Protein AF-K1U0T7-F1 (afdb_monomer)

Secondary structure (DSSP, 8-state):
------SS-S--HHHHHHHHHHHHHHTT-S-EEEES-SSS-HHHHHHHHHTTPEEESSGGGGTTSPS-EEEEPTT---HHHHHHHHHTT-EEEE---HHHHHHHHHHHHHHHTTPPP--

Radius of gyration: 16.81 Å; Cα contacts (8 Å, |Δi|>4): 147; chains: 1; bounding box: 48×27×53 Å

Organism: NCBI:txid408170

Sequence (119 aa):
MNVILAKSAGFCFGVKRAVDTVYERILEKEPLYTFGPIIHNEEVVRDLEEKGVVVVNDVDELAGKPQGTVIIRAHGVERGVCEKIQALGFSIVDATCPFVLKIHRLVERYSGEDCHIVI

Nearest PDB structures (foldseek):
  3t0f-assembly2_B  TM=9.335E-01  e=1.856E-08  Escherichia coli K-12
  4n7b-assembly1_A  TM=9.380E-01  e=1.856E-08  Plasmodium falciparum
  4eb3-assembly2_B  TM=9.174E-01  e=9.680E-08  Escherichia coli K-12
  3szu-assembly1_A  TM=9.314E-01  e=1.642E-07  Escherichia coli K-12
  3t0f-assembly1_A  TM=9.347E-01  e=1.874E-07  Escherichia coli K-12

InterPro domains:
  IPR003451 4-hydroxy-3-methylbut-2-enyl diphosphate reductase [PF02401] (3-119)
  IPR003451 4-hydroxy-3-methylbut-2-enyl diphosphate reductase [PTHR30426] (1-119)

pLDDT: mean 96.8, std 2.67, range [76.19, 98.69]

Structure (mmCIF, N/CA/C/O backbone):
data_AF-K1U0T7-F1
#
_entry.id   AF-K1U0T7-F1
#
loop_
_atom_site.group_PDB
_atom_site.id
_atom_site.type_symbol
_atom_site.label_atom_id
_atom_site.label_alt_id
_atom_site.label_comp_id
_atom_site.label_asym_id
_atom_site.label_entity_id
_atom_site.label_seq_id
_atom_site.pdbx_PDB_ins_code
_atom_site.Cartn_x
_atom_site.Cartn_y
_atom_site.Cartn_z
_atom_site.occupancy
_atom_site.B_iso_or_equiv
_atom_site.auth_seq_id
_atom_site.auth_comp_id
_atom_site.auth_asym_id
_atom_site.auth_atom_id
_atom_site.pdbx_PDB_model_num
ATOM 1 N N . MET A 1 1 ? 26.677 -17.284 26.597 1.00 76.19 1 MET A N 1
ATOM 2 C CA . MET A 1 1 ? 26.090 -17.107 25.252 1.00 76.19 1 MET A CA 1
ATOM 3 C C . MET A 1 1 ? 26.191 -15.633 24.916 1.00 76.19 1 MET A C 1
ATOM 5 O O . MET A 1 1 ? 25.714 -14.835 25.709 1.00 76.19 1 MET A O 1
ATOM 9 N N . ASN A 1 2 ? 26.869 -15.276 23.825 1.00 88.62 2 ASN A N 1
ATOM 10 C CA . ASN A 1 2 ? 27.028 -13.880 23.412 1.00 88.62 2 ASN A CA 1
ATOM 11 C C . ASN A 1 2 ? 26.059 -13.591 22.266 1.00 88.62 2 ASN A C 1
ATOM 13 O O . ASN A 1 2 ? 26.081 -14.294 21.258 1.00 88.62 2 ASN A O 1
ATOM 17 N N . VAL A 1 3 ? 25.214 -12.576 22.436 1.00 93.06 3 VAL A N 1
ATOM 18 C CA . VAL A 1 3 ? 24.303 -12.076 21.400 1.00 93.06 3 VAL A CA 1
ATOM 19 C C . VAL A 1 3 ? 24.925 -10.818 20.806 1.00 93.06 3 VAL A C 1
ATOM 21 O O . VAL A 1 3 ? 25.262 -9.893 21.542 1.00 93.06 3 VAL A O 1
ATOM 24 N N . ILE A 1 4 ? 25.096 -10.791 19.484 1.00 92.31 4 ILE A N 1
ATOM 25 C CA . ILE A 1 4 ? 25.661 -9.650 18.756 1.00 92.31 4 ILE A CA 1
ATOM 26 C C . ILE A 1 4 ? 24.562 -9.076 17.867 1.00 92.31 4 ILE A C 1
ATOM 28 O O . ILE A 1 4 ? 24.028 -9.773 17.007 1.00 92.31 4 ILE A O 1
ATOM 32 N N . LEU A 1 5 ? 24.223 -7.807 18.085 1.00 95.31 5 LEU A N 1
ATOM 33 C CA . LEU A 1 5 ? 23.229 -7.093 17.291 1.00 95.31 5 LEU A CA 1
ATOM 34 C C . LEU A 1 5 ? 23.892 -6.439 16.071 1.00 95.31 5 LEU A C 1
ATOM 36 O O . LEU A 1 5 ? 24.965 -5.843 16.178 1.00 95.31 5 LEU A O 1
ATOM 40 N N . ALA A 1 6 ? 23.237 -6.526 14.914 1.00 95.94 6 ALA A N 1
ATOM 41 C CA . ALA A 1 6 ? 23.673 -5.831 13.709 1.00 95.94 6 ALA A CA 1
ATOM 42 C C . ALA A 1 6 ? 23.592 -4.302 13.878 1.00 95.94 6 ALA A C 1
ATOM 44 O O . ALA A 1 6 ? 22.743 -3.786 14.600 1.00 95.94 6 ALA A O 1
ATOM 45 N N . LYS A 1 7 ? 24.431 -3.560 13.142 1.00 95.69 7 LYS A N 1
ATOM 46 C CA . LYS A 1 7 ? 24.419 -2.083 13.138 1.00 95.69 7 LYS A CA 1
ATOM 47 C C . LYS A 1 7 ? 23.066 -1.497 12.706 1.00 95.69 7 LYS A C 1
ATOM 49 O O . LYS A 1 7 ? 22.705 -0.405 13.132 1.00 95.69 7 LYS A O 1
ATOM 54 N N . SER A 1 8 ? 22.346 -2.204 11.840 1.00 94.38 8 SER A N 1
ATOM 55 C CA . SER A 1 8 ? 21.024 -1.822 11.347 1.00 94.38 8 SER A CA 1
ATOM 56 C C . SER A 1 8 ? 20.127 -3.050 11.269 1.00 94.38 8 SER A C 1
ATOM 58 O O . SER A 1 8 ? 20.523 -4.062 10.691 1.00 94.38 8 SER A O 1
ATOM 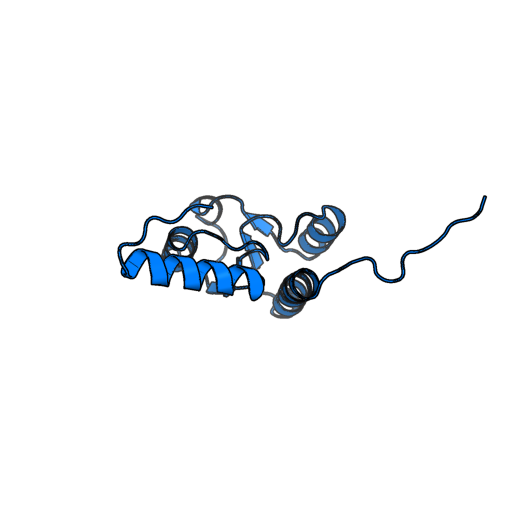60 N N . ALA A 1 9 ? 18.922 -2.942 11.819 1.00 93.69 9 ALA A N 1
ATOM 61 C CA . ALA A 1 9 ? 17.878 -3.958 11.763 1.00 93.69 9 ALA A CA 1
ATOM 62 C C . ALA A 1 9 ? 16.499 -3.283 11.855 1.00 93.69 9 ALA A C 1
ATOM 64 O O . ALA A 1 9 ? 16.390 -2.162 12.353 1.00 93.69 9 ALA A O 1
ATOM 65 N N . 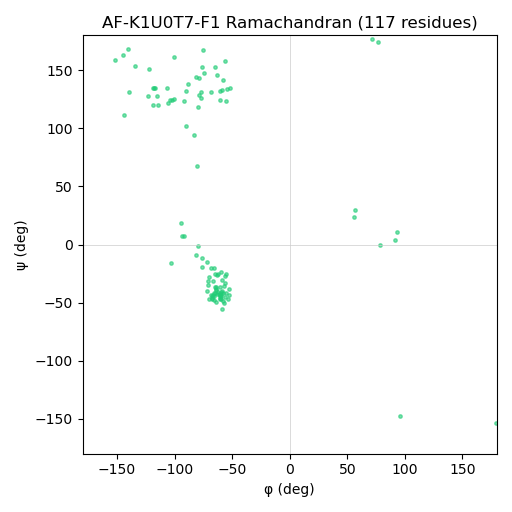GLY A 1 10 ? 15.455 -3.972 11.395 1.00 93.44 10 GLY A N 1
ATOM 66 C CA . GLY A 1 10 ? 14.072 -3.497 11.467 1.00 93.44 10 GLY A CA 1
ATOM 67 C C . GLY A 1 10 ? 13.589 -2.809 10.190 1.00 93.44 10 GLY A C 1
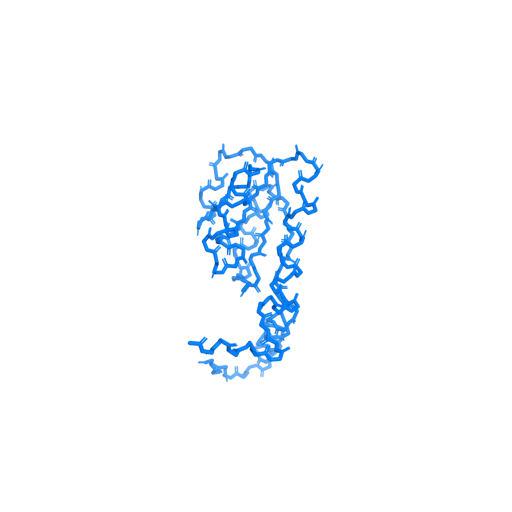ATOM 68 O O . GLY A 1 10 ? 13.961 -3.194 9.081 1.00 93.44 10 GLY A O 1
ATOM 69 N N . PHE A 1 11 ? 12.702 -1.826 10.345 1.00 96.88 11 PHE A N 1
ATOM 70 C CA . PHE A 1 11 ? 11.991 -1.209 9.226 1.00 96.88 11 PHE A CA 1
ATOM 71 C C . PHE A 1 11 ? 12.914 -0.390 8.326 1.00 96.88 11 PHE A C 1
ATOM 73 O O . PHE A 1 11 ? 13.640 0.496 8.778 1.00 96.88 11 PHE A O 1
ATOM 80 N N . CYS A 1 12 ? 12.815 -0.629 7.019 1.00 97.06 12 CYS A N 1
ATOM 81 C CA . CYS A 1 12 ? 13.317 0.318 6.037 1.00 97.06 12 CYS A CA 1
ATOM 82 C C . CYS A 1 12 ? 12.362 1.520 5.924 1.00 97.06 12 CYS A C 1
ATOM 84 O O . CYS A 1 12 ? 11.214 1.472 6.371 1.00 97.06 12 CYS A O 1
ATOM 86 N N . PHE A 1 13 ? 12.816 2.588 5.267 1.00 96.75 13 PHE A N 1
ATOM 87 C CA . PHE A 1 13 ? 12.008 3.788 5.036 1.00 96.75 13 PHE A CA 1
ATOM 88 C C . PHE A 1 13 ? 10.642 3.488 4.389 1.00 96.75 13 PHE A C 1
ATOM 90 O O . PHE A 1 13 ? 9.631 4.027 4.828 1.00 96.75 13 PHE A O 1
ATOM 97 N N . GLY A 1 14 ? 10.600 2.613 3.376 1.00 97.50 14 GLY A N 1
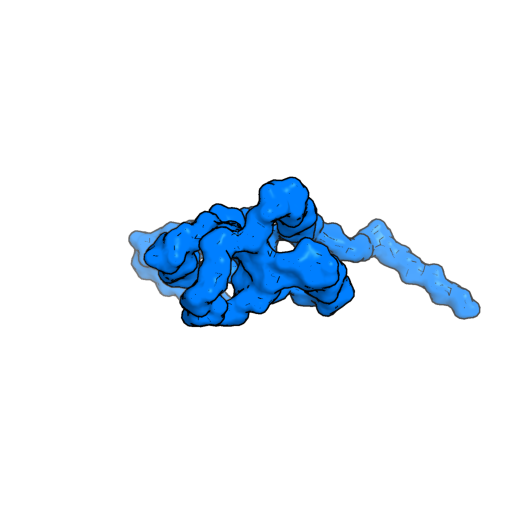ATOM 98 C CA . GLY A 1 14 ? 9.358 2.276 2.670 1.00 97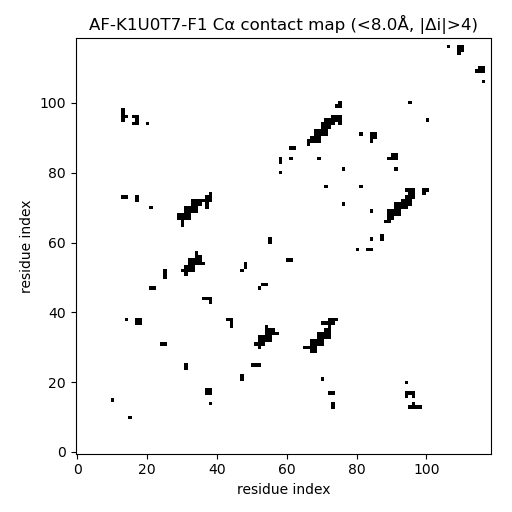.50 14 GLY A CA 1
ATOM 99 C C . GLY A 1 14 ? 8.345 1.553 3.558 1.00 97.50 14 GLY A C 1
ATOM 100 O O . GLY A 1 14 ? 7.167 1.891 3.538 1.00 97.50 14 GLY A O 1
ATOM 101 N N . VAL A 1 15 ? 8.823 0.612 4.378 1.00 98.25 15 VAL A N 1
ATOM 102 C CA . VAL A 1 15 ? 7.998 -0.102 5.363 1.00 98.25 15 VAL A CA 1
ATOM 103 C C . VAL A 1 15 ? 7.463 0.868 6.408 1.00 98.25 15 VAL A C 1
ATOM 105 O O . VAL A 1 15 ? 6.258 0.901 6.633 1.00 98.25 15 VAL A O 1
ATOM 108 N N . LYS A 1 16 ? 8.338 1.698 6.992 1.00 98.00 16 LYS A N 1
ATOM 109 C CA . LYS A 1 16 ? 7.936 2.692 7.990 1.00 98.00 16 LYS A CA 1
ATOM 110 C C . LYS A 1 16 ? 6.862 3.630 7.437 1.00 98.00 16 LYS A C 1
ATOM 112 O O . LYS A 1 16 ? 5.808 3.750 8.039 1.00 98.00 16 LYS A O 1
ATOM 117 N N . ARG A 1 17 ? 7.086 4.212 6.252 1.00 98.12 17 ARG A N 1
ATOM 118 C CA . ARG A 1 17 ? 6.101 5.077 5.585 1.00 98.12 17 ARG A CA 1
ATOM 119 C C . ARG A 1 17 ? 4.749 4.381 5.428 1.00 98.12 17 ARG A C 1
ATOM 121 O O . ARG A 1 17 ? 3.726 5.001 5.695 1.00 98.12 17 ARG A O 1
ATOM 128 N N . ALA A 1 18 ? 4.738 3.134 4.959 1.00 98.50 18 ALA A N 1
ATOM 129 C CA . ALA A 1 18 ? 3.491 2.430 4.693 1.00 98.50 18 ALA A CA 1
ATOM 130 C C . ALA A 1 18 ? 2.707 2.135 5.974 1.00 98.50 18 ALA A C 1
ATOM 132 O O . ALA A 1 18 ? 1.506 2.372 6.017 1.00 98.50 18 ALA A O 1
ATOM 133 N N . VAL A 1 19 ? 3.397 1.685 7.022 1.00 98.44 19 VAL A N 1
ATOM 134 C CA . VAL A 1 19 ? 2.794 1.420 8.333 1.00 98.44 19 VAL A CA 1
ATOM 135 C C . VAL A 1 19 ? 2.291 2.713 8.985 1.00 98.44 19 VAL A C 1
ATOM 137 O O . VAL A 1 19 ? 1.134 2.769 9.394 1.00 98.44 19 VAL A O 1
ATOM 140 N N . ASP A 1 20 ? 3.111 3.769 9.003 1.00 98.25 20 ASP A N 1
ATOM 141 C CA . ASP A 1 20 ? 2.739 5.079 9.554 1.00 98.25 20 ASP A CA 1
ATOM 142 C C . ASP A 1 20 ? 1.500 5.649 8.834 1.00 98.25 20 ASP A C 1
ATOM 144 O O . ASP A 1 20 ? 0.580 6.133 9.487 1.00 98.25 20 ASP A O 1
ATOM 148 N N . THR A 1 21 ? 1.410 5.489 7.505 1.00 98.31 21 THR A N 1
ATOM 149 C CA . THR A 1 21 ? 0.238 5.912 6.711 1.00 98.31 21 THR A CA 1
ATOM 150 C C . THR A 1 21 ? -1.051 5.240 7.189 1.00 98.31 21 THR A C 1
ATOM 152 O O . THR A 1 21 ? -2.087 5.896 7.273 1.00 98.31 21 THR A O 1
ATOM 155 N N . VAL A 1 22 ? -1.018 3.940 7.507 1.00 98.31 22 VAL A N 1
ATOM 156 C CA . VAL A 1 22 ? -2.210 3.244 8.019 1.00 98.31 22 VAL A CA 1
ATOM 157 C C . VAL A 1 22 ? -2.578 3.776 9.403 1.00 98.31 22 VAL A C 1
ATOM 159 O O . VAL A 1 22 ? -3.740 4.102 9.630 1.00 98.31 22 VAL A O 1
ATOM 162 N N . TYR A 1 23 ? -1.605 3.928 10.307 1.00 98.19 23 TYR A N 1
ATOM 163 C CA . TYR A 1 23 ? -1.863 4.464 11.647 1.00 98.19 23 TYR A CA 1
ATOM 164 C C . TYR A 1 23 ? -2.448 5.875 11.629 1.00 98.19 23 TYR A C 1
ATOM 166 O O . TYR A 1 23 ? -3.366 6.154 12.396 1.00 98.19 23 TYR A O 1
ATOM 174 N N . GLU A 1 24 ? -1.958 6.748 10.751 1.00 97.38 24 GLU A N 1
ATOM 175 C CA . GLU A 1 24 ? -2.503 8.095 10.575 1.00 97.38 24 GLU A CA 1
ATOM 176 C C . GLU A 1 24 ? -3.965 8.051 10.112 1.00 97.38 24 GLU A C 1
ATOM 178 O O . GLU A 1 24 ? -4.803 8.766 10.659 1.00 97.38 24 GLU A O 1
ATOM 183 N N . ARG A 1 25 ? -4.301 7.163 9.166 1.00 97.06 25 ARG A N 1
ATOM 184 C CA . ARG A 1 25 ? -5.669 7.026 8.636 1.00 97.06 25 ARG A CA 1
ATOM 185 C C . ARG A 1 25 ? -6.657 6.417 9.619 1.00 97.06 25 ARG A C 1
ATOM 187 O O . ARG A 1 25 ? -7.818 6.811 9.623 1.00 97.06 25 ARG A O 1
ATOM 194 N N . ILE A 1 26 ? -6.210 5.534 10.511 1.00 96.44 26 ILE A N 1
ATOM 195 C CA . ILE A 1 26 ? -7.057 4.999 11.593 1.00 96.44 26 ILE A CA 1
ATOM 196 C C . ILE A 1 26 ? -7.649 6.137 12.449 1.00 96.44 26 ILE A C 1
ATOM 198 O O . ILE A 1 26 ? -8.779 6.034 12.931 1.00 96.44 26 ILE A O 1
ATOM 202 N N . LEU A 1 27 ? -6.925 7.250 12.620 1.00 94.31 27 LEU A N 1
ATOM 203 C CA . LEU A 1 27 ? -7.376 8.387 13.430 1.00 94.31 27 LEU A CA 1
ATOM 204 C C . LEU A 1 27 ? -8.572 9.137 12.822 1.00 94.31 27 LEU A C 1
ATOM 206 O O . LEU A 1 27 ? -9.285 9.822 13.557 1.00 94.31 27 LEU A O 1
ATOM 210 N N . GLU A 1 28 ? -8.818 8.987 11.518 1.00 93.00 28 GLU A N 1
ATOM 211 C CA . GLU A 1 28 ? -9.927 9.634 10.803 1.00 93.00 28 GLU A CA 1
ATOM 212 C C . GLU A 1 28 ? -11.285 8.951 11.078 1.00 93.00 28 GLU A C 1
ATOM 214 O O . GLU A 1 28 ? -12.331 9.538 10.811 1.00 93.00 28 GLU A O 1
ATOM 219 N N . LYS A 1 29 ? -11.285 7.759 11.704 1.00 90.06 29 LYS A N 1
ATOM 220 C CA . LYS A 1 29 ? -12.480 6.995 12.128 1.00 90.06 29 LYS A CA 1
ATOM 221 C C . LYS A 1 29 ? -13.477 6.669 11.005 1.00 90.06 29 LYS A C 1
ATOM 223 O O . LYS A 1 29 ? -14.673 6.520 11.263 1.00 90.06 29 LYS A O 1
ATOM 228 N N . GLU A 1 30 ? -12.990 6.518 9.781 1.00 94.25 30 GLU A N 1
ATOM 229 C CA . GLU A 1 30 ? -13.750 5.975 8.652 1.00 94.25 30 GLU A CA 1
ATOM 230 C C . GLU A 1 30 ? -13.402 4.495 8.401 1.00 94.25 30 GLU A C 1
ATOM 232 O O . GLU A 1 30 ? -12.364 4.023 8.875 1.00 94.25 30 GLU A O 1
ATOM 237 N N . PRO A 1 31 ? -14.246 3.731 7.677 1.00 97.81 31 PRO A N 1
ATOM 238 C CA . PRO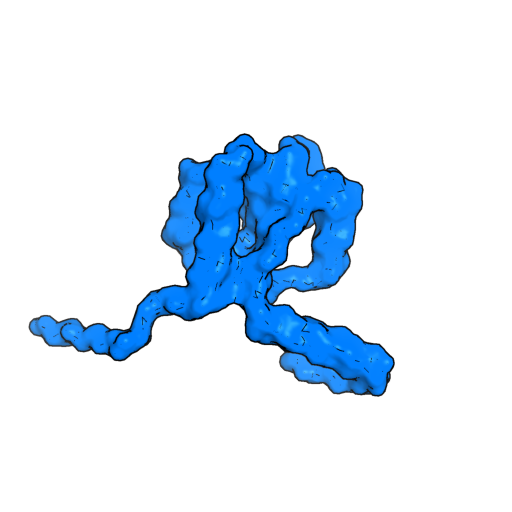 A 1 31 ? -13.903 2.373 7.265 1.00 97.81 31 PRO A CA 1
ATOM 239 C C . PRO A 1 31 ? -12.584 2.352 6.485 1.00 97.81 31 PRO A C 1
ATOM 241 O O . PRO A 1 31 ? -12.442 3.041 5.472 1.00 97.81 31 PRO A O 1
ATOM 244 N N . LEU A 1 32 ? -11.626 1.554 6.958 1.00 98.38 32 LEU A N 1
ATOM 245 C CA . LEU A 1 32 ? -10.277 1.507 6.409 1.00 98.38 32 LEU A CA 1
ATOM 246 C C . LEU A 1 32 ? -9.914 0.091 5.976 1.00 98.38 32 LEU A C 1
ATOM 248 O O . LEU A 1 32 ? -10.003 -0.864 6.752 1.00 98.38 32 LEU A O 1
ATOM 252 N N . TYR A 1 33 ? -9.456 -0.018 4.737 1.00 98.69 33 TYR A N 1
ATOM 253 C CA . TYR A 1 33 ? -9.064 -1.274 4.120 1.00 98.69 33 TYR A CA 1
ATOM 254 C C . TYR A 1 33 ? -7.612 -1.211 3.666 1.00 98.69 33 TYR A C 1
ATOM 256 O O . TYR A 1 33 ? -7.110 -0.152 3.293 1.00 98.69 33 TYR A O 1
ATOM 264 N N . THR A 1 34 ? -6.939 -2.355 3.634 1.00 98.62 34 THR A N 1
ATOM 265 C CA . THR A 1 34 ? -5.656 -2.505 2.931 1.00 98.62 34 THR A CA 1
ATOM 266 C C . THR A 1 34 ? -5.821 -3.516 1.808 1.00 98.62 34 THR A C 1
ATOM 268 O O . THR A 1 34 ? -6.439 -4.559 2.012 1.00 98.62 34 THR A O 1
ATOM 271 N N . PHE A 1 35 ? -5.306 -3.207 0.614 1.00 98.44 35 PHE A N 1
ATOM 272 C CA . PHE A 1 35 ? -5.332 -4.156 -0.501 1.00 98.44 35 PHE A CA 1
ATOM 273 C C . PHE A 1 35 ? -4.154 -5.131 -0.380 1.00 98.44 35 PHE A C 1
ATOM 275 O O . PHE A 1 35 ? -3.017 -4.839 -0.775 1.00 98.44 35 PHE A O 1
ATOM 282 N N . GLY A 1 36 ? -4.433 -6.275 0.233 1.00 98.12 36 GLY A N 1
ATOM 283 C CA . GLY A 1 36 ? -3.471 -7.215 0.780 1.00 98.12 36 GLY A CA 1
ATOM 284 C C . GLY A 1 36 ? -2.795 -6.678 2.047 1.00 98.12 36 GLY A C 1
ATOM 285 O O . GLY A 1 36 ? -3.010 -5.532 2.447 1.00 98.12 36 GLY A O 1
ATOM 286 N N . PRO A 1 37 ? -1.931 -7.483 2.685 1.00 98.25 37 PRO A N 1
ATOM 287 C CA . PRO A 1 37 ? -1.204 -7.037 3.864 1.00 98.25 37 PRO A CA 1
ATOM 288 C C . PRO A 1 37 ? -0.321 -5.830 3.517 1.00 98.25 37 PRO A C 1
ATOM 290 O O . PRO A 1 37 ? 0.422 -5.858 2.526 1.00 98.25 37 PRO A O 1
ATOM 293 N N . ILE A 1 38 ? -0.378 -4.777 4.345 1.00 98.44 38 ILE A N 1
ATOM 294 C CA . ILE A 1 38 ? 0.375 -3.526 4.130 1.00 98.44 38 ILE A CA 1
ATOM 295 C C . ILE A 1 38 ? 1.874 -3.795 3.909 1.00 98.44 38 ILE A C 1
ATOM 297 O O . ILE A 1 38 ? 2.496 -3.184 3.033 1.00 98.44 38 ILE A O 1
ATOM 301 N N . ILE A 1 39 ? 2.416 -4.765 4.658 1.00 98.44 39 ILE A N 1
ATOM 302 C CA . ILE A 1 39 ? 3.759 -5.349 4.564 1.00 98.44 39 ILE A CA 1
ATOM 303 C C . ILE A 1 39 ? 3.695 -6.849 4.900 1.00 98.44 39 ILE A C 1
ATOM 305 O O . ILE A 1 39 ? 2.750 -7.297 5.540 1.00 98.44 39 ILE A O 1
ATOM 309 N N . HIS A 1 40 ? 4.718 -7.630 4.546 1.00 97.62 40 HIS A N 1
ATOM 310 C CA . HIS A 1 40 ? 4.798 -9.050 4.924 1.00 97.62 40 HIS A CA 1
ATOM 311 C C . HIS A 1 40 ? 5.306 -9.233 6.369 1.00 97.62 40 HIS A C 1
ATOM 313 O O . HIS A 1 40 ? 6.423 -9.696 6.596 1.00 97.62 40 HIS A O 1
ATOM 319 N N . ASN A 1 41 ? 4.504 -8.816 7.350 1.00 97.94 41 ASN A N 1
ATOM 320 C CA . ASN A 1 41 ? 4.764 -9.026 8.773 1.00 97.94 41 ASN A CA 1
ATOM 321 C C . ASN A 1 41 ? 3.439 -9.276 9.509 1.00 97.94 41 ASN A C 1
ATOM 323 O O . ASN A 1 41 ? 2.622 -8.368 9.630 1.00 97.94 41 ASN A O 1
ATOM 327 N N . GLU A 1 42 ? 3.245 -10.500 9.992 1.00 97.81 42 GLU A N 1
ATOM 328 C CA . GLU A 1 42 ? 1.988 -10.945 10.610 1.00 97.81 42 GLU A CA 1
ATOM 329 C C . GLU A 1 42 ? 1.661 -10.196 11.907 1.00 97.81 42 GLU A C 1
ATOM 331 O O . GLU A 1 42 ? 0.504 -9.871 12.148 1.00 97.81 42 GLU A O 1
ATOM 336 N N . GLU A 1 43 ? 2.674 -9.862 12.711 1.00 98.31 43 GLU A N 1
ATOM 337 C CA . GLU A 1 43 ? 2.494 -9.111 13.960 1.00 98.31 43 GLU A CA 1
ATOM 338 C C . GLU A 1 43 ? 1.946 -7.706 13.690 1.00 98.31 43 GLU A C 1
ATOM 340 O O . GLU A 1 43 ? 1.031 -7.249 14.371 1.00 98.31 43 GLU A O 1
ATOM 345 N N . VAL A 1 44 ? 2.474 -7.035 12.663 1.00 98.31 44 VAL A N 1
ATOM 346 C CA . VAL A 1 44 ? 2.002 -5.707 12.245 1.00 98.31 44 VAL A CA 1
ATOM 347 C C . VAL A 1 44 ? 0.603 -5.789 11.648 1.00 98.31 44 VAL A C 1
ATOM 349 O O . VAL A 1 44 ? -0.234 -4.953 11.964 1.00 98.31 44 VAL A O 1
ATOM 352 N N . VAL A 1 45 ? 0.330 -6.783 10.797 1.00 98.44 45 VAL A N 1
ATOM 353 C CA . VAL A 1 45 ? -1.010 -6.963 10.214 1.00 98.44 45 VAL A CA 1
ATOM 354 C C . VAL A 1 45 ? -2.042 -7.179 11.319 1.00 98.44 45 VAL A C 1
ATOM 356 O O . VAL A 1 45 ? -3.046 -6.473 11.343 1.00 98.44 45 VAL A O 1
ATOM 359 N N . ARG A 1 46 ? -1.752 -8.062 12.280 1.00 98.62 46 ARG A N 1
ATOM 360 C CA . ARG A 1 46 ? -2.646 -8.338 13.406 1.00 98.62 46 ARG A CA 1
ATOM 361 C C . ARG A 1 46 ? -2.906 -7.098 14.262 1.00 98.62 46 ARG A C 1
ATOM 363 O O . ARG A 1 46 ? -4.054 -6.833 14.597 1.00 98.62 46 ARG A O 1
ATOM 370 N N . ASP A 1 47 ? -1.876 -6.309 14.579 1.00 98.56 47 ASP A N 1
ATOM 371 C CA . ASP A 1 47 ? -2.058 -5.061 15.338 1.00 98.56 47 ASP A CA 1
ATOM 372 C C . ASP A 1 47 ? -2.963 -4.054 14.604 1.00 98.56 47 ASP A C 1
ATOM 374 O O . ASP A 1 47 ? -3.758 -3.362 15.241 1.00 98.56 47 ASP A O 1
ATOM 378 N N . LEU A 1 48 ? -2.877 -3.977 13.273 1.00 98.38 48 LEU A N 1
ATOM 379 C CA . LEU A 1 48 ? -3.740 -3.107 12.470 1.00 98.38 48 LEU A CA 1
ATOM 380 C C . LEU A 1 48 ? -5.184 -3.626 12.408 1.00 98.38 48 LEU A C 1
ATOM 382 O O . LEU A 1 48 ? -6.120 -2.832 12.524 1.00 98.38 48 LEU A O 1
ATOM 386 N N . GLU A 1 49 ? -5.378 -4.940 12.285 1.00 98.12 49 GLU A N 1
ATOM 387 C CA . GLU A 1 49 ? -6.703 -5.572 12.338 1.00 98.12 49 GLU A CA 1
ATOM 388 C C . GLU A 1 49 ? -7.381 -5.364 13.699 1.00 98.12 49 GLU A C 1
ATOM 390 O O . GLU A 1 49 ? -8.556 -5.000 13.756 1.00 98.12 49 GLU A O 1
ATOM 395 N N . GLU A 1 50 ? -6.631 -5.474 14.801 1.00 98.19 50 GLU A N 1
ATOM 396 C CA . GLU A 1 50 ? -7.108 -5.151 16.155 1.00 98.19 50 GLU A CA 1
ATOM 397 C C . GLU A 1 50 ? -7.555 -3.684 16.295 1.00 98.19 50 GLU A C 1
ATOM 399 O O . GLU A 1 50 ? -8.382 -3.360 17.149 1.00 98.19 50 GLU A O 1
ATOM 404 N N . LYS A 1 51 ? -7.046 -2.787 15.440 1.00 97.69 51 LYS A N 1
ATOM 405 C CA . LYS A 1 51 ? -7.457 -1.373 15.367 1.00 97.69 51 LYS A CA 1
ATOM 406 C C . LYS A 1 51 ? -8.551 -1.104 14.334 1.00 97.69 51 LYS A C 1
ATOM 408 O O . LYS A 1 51 ? -8.908 0.054 14.124 1.00 97.69 51 LYS A O 1
ATOM 413 N N . GLY A 1 52 ? -9.114 -2.151 13.733 1.00 97.31 52 GLY A N 1
ATOM 414 C CA . GLY A 1 52 ? -10.266 -2.070 12.837 1.00 97.31 52 GLY A CA 1
ATOM 415 C C . GLY A 1 52 ? -9.927 -1.943 11.353 1.00 97.31 52 GLY A C 1
ATOM 416 O O . GLY A 1 52 ? -10.830 -1.676 10.561 1.00 97.31 52 GLY A O 1
ATOM 417 N N . VAL A 1 53 ? -8.665 -2.133 10.956 1.00 98.38 53 VAL A N 1
ATOM 418 C CA . VAL A 1 53 ? -8.288 -2.202 9.537 1.00 98.38 53 VAL A CA 1
ATOM 419 C C . VAL A 1 53 ? -8.670 -3.565 8.979 1.00 98.38 53 VAL A C 1
ATOM 421 O O . VAL A 1 53 ? -8.326 -4.588 9.556 1.00 98.38 53 VAL A O 1
ATOM 424 N N . VAL A 1 54 ? -9.343 -3.601 7.832 1.00 98.19 54 VAL A N 1
ATOM 425 C CA . VAL A 1 54 ? -9.707 -4.864 7.175 1.00 98.19 54 VAL A CA 1
ATOM 426 C C . VAL A 1 54 ? -8.787 -5.113 5.983 1.00 98.19 54 VAL A C 1
ATOM 428 O O . VAL A 1 54 ? -8.677 -4.284 5.078 1.00 98.19 54 VAL A O 1
ATOM 431 N N . VAL A 1 55 ? -8.121 -6.264 5.954 1.00 98.25 55 VAL A N 1
ATOM 432 C CA . VAL A 1 55 ? -7.344 -6.695 4.786 1.00 98.25 55 VAL A CA 1
ATOM 433 C C . VAL A 1 55 ? -8.297 -7.267 3.735 1.00 98.25 55 VAL A C 1
ATOM 435 O O . VAL A 1 55 ? -9.109 -8.132 4.051 1.00 98.25 55 VAL A O 1
ATOM 438 N N . VAL A 1 56 ? -8.197 -6.792 2.492 1.00 98.06 56 VAL A N 1
ATOM 439 C CA . VAL A 1 56 ? -8.932 -7.332 1.335 1.00 98.06 56 VAL A CA 1
ATOM 440 C C . VAL A 1 56 ? -7.955 -7.851 0.293 1.00 98.06 56 VAL A C 1
ATOM 442 O O . VAL A 1 56 ? -6.972 -7.176 -0.000 1.00 98.06 56 VAL A O 1
ATOM 445 N N . ASN A 1 57 ? -8.183 -9.037 -0.266 1.00 96.19 57 ASN A N 1
ATOM 446 C CA . ASN A 1 57 ? -7.248 -9.631 -1.238 1.00 96.19 57 ASN A CA 1
ATOM 447 C C . ASN A 1 57 ? -7.727 -9.531 -2.687 1.00 96.19 57 ASN A C 1
ATOM 449 O O . ASN A 1 57 ? -6.921 -9.674 -3.606 1.00 96.19 57 ASN A O 1
ATOM 453 N N . ASP A 1 58 ? -9.012 -9.249 -2.880 1.00 96.56 58 ASP A N 1
ATOM 454 C CA . ASP A 1 58 ? -9.628 -9.037 -4.180 1.00 96.56 58 ASP A CA 1
ATOM 455 C C . ASP A 1 58 ? -10.534 -7.798 -4.143 1.00 96.56 58 ASP A C 1
ATOM 457 O O . ASP A 1 58 ? -11.036 -7.396 -3.091 1.00 96.56 58 ASP A O 1
ATOM 461 N N . VAL A 1 59 ? -10.728 -7.165 -5.299 1.00 96.19 59 VAL A N 1
ATOM 462 C CA . VAL A 1 59 ? -11.592 -5.988 -5.424 1.00 96.19 59 VAL A CA 1
ATOM 463 C C . VAL A 1 59 ? -13.057 -6.359 -5.180 1.00 96.19 59 VAL A C 1
ATOM 465 O O . VAL A 1 59 ? -13.795 -5.562 -4.605 1.00 96.19 59 VAL A O 1
ATOM 468 N N . ASP A 1 60 ? -13.465 -7.579 -5.526 1.00 95.88 60 ASP A N 1
ATOM 469 C CA . ASP A 1 60 ? -14.828 -8.067 -5.311 1.00 95.88 60 ASP A CA 1
ATOM 470 C C . ASP A 1 60 ? -15.177 -8.172 -3.817 1.00 95.88 60 ASP A C 1
ATOM 472 O O . ASP A 1 60 ? -16.339 -8.022 -3.439 1.00 95.88 60 ASP A O 1
ATOM 476 N N . GLU A 1 61 ? -14.185 -8.333 -2.933 1.00 97.38 61 GLU A N 1
ATOM 477 C CA . GLU A 1 61 ? -14.409 -8.336 -1.482 1.00 97.38 61 GLU A CA 1
ATOM 478 C C . GLU A 1 61 ? -14.877 -6.975 -0.947 1.00 97.38 61 GLU A C 1
ATOM 480 O O . GLU A 1 61 ? -15.451 -6.921 0.145 1.00 97.38 61 GLU A O 1
ATOM 485 N N . LEU A 1 62 ? -14.640 -5.884 -1.688 1.00 97.06 62 LEU A N 1
ATOM 486 C CA . LEU A 1 62 ? -15.126 -4.543 -1.351 1.00 97.06 62 LEU A CA 1
ATOM 487 C C . LEU A 1 62 ? -16.617 -4.370 -1.666 1.00 97.06 62 LEU A C 1
ATOM 489 O O . LEU A 1 62 ? -17.261 -3.481 -1.102 1.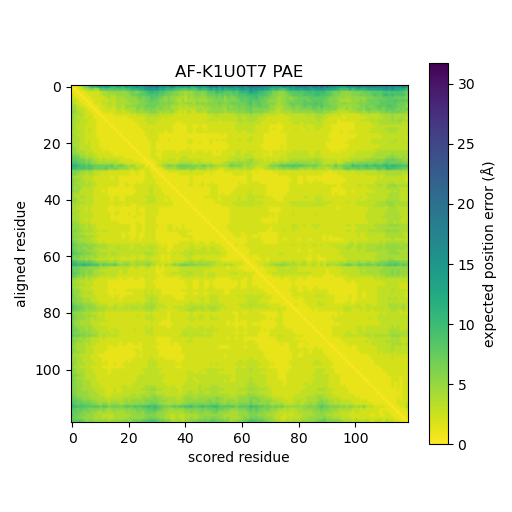00 97.06 62 LEU A O 1
ATOM 493 N N . ALA A 1 63 ? -17.195 -5.213 -2.528 1.00 93.19 63 ALA A N 1
ATOM 494 C CA . ALA A 1 63 ? -18.610 -5.139 -2.859 1.00 93.19 63 ALA A CA 1
ATOM 495 C C . ALA A 1 63 ? -19.470 -5.357 -1.601 1.00 93.19 63 ALA A C 1
ATOM 497 O O . ALA A 1 63 ? -19.349 -6.353 -0.890 1.00 93.19 63 ALA A O 1
ATOM 498 N N . GLY A 1 64 ? -20.346 -4.396 -1.303 1.00 91.06 64 GLY A N 1
ATOM 499 C CA . GLY A 1 64 ? -21.211 -4.437 -0.120 1.00 91.06 64 GLY A CA 1
ATOM 500 C C . GLY A 1 64 ? -20.532 -4.048 1.198 1.00 91.06 64 GLY A C 1
ATOM 501 O O . GLY A 1 64 ? -21.211 -4.014 2.226 1.00 91.06 64 GLY A O 1
ATOM 502 N N . LYS A 1 65 ? -19.235 -3.709 1.198 1.00 96.12 65 LYS A N 1
ATOM 503 C CA . LYS A 1 65 ? -18.592 -3.109 2.372 1.00 96.12 65 LYS A CA 1
ATOM 504 C C . LYS A 1 65 ? -18.975 -1.628 2.517 1.00 96.12 65 LYS A C 1
ATOM 506 O O . LYS A 1 65 ? -19.256 -0.967 1.515 1.00 96.12 65 LYS A O 1
ATOM 511 N N . PRO A 1 66 ? -18.971 -1.076 3.746 1.00 97.00 66 PRO A N 1
ATOM 512 C CA . PRO A 1 66 ? -19.110 0.360 3.952 1.00 97.00 66 PRO A CA 1
ATOM 513 C C . PRO A 1 66 ? -18.058 1.136 3.156 1.00 97.00 66 PRO A C 1
ATOM 515 O O . PRO A 1 66 ? -16.875 0.787 3.195 1.00 97.00 66 PRO A O 1
ATOM 518 N N . GLN A 1 67 ? -18.503 2.188 2.468 1.00 97.25 67 GLN A N 1
ATOM 519 C CA . GLN A 1 67 ? -17.618 3.083 1.728 1.00 97.25 67 GLN A CA 1
ATOM 520 C C . GLN A 1 67 ? -16.574 3.697 2.661 1.00 97.25 67 GLN A C 1
ATOM 522 O O . GLN A 1 67 ? -16.870 4.022 3.813 1.00 97.25 67 GLN A O 1
ATOM 527 N N . GLY A 1 68 ? -15.357 3.838 2.153 1.00 97.06 68 GLY A N 1
ATOM 528 C CA . GLY A 1 68 ? -14.220 4.309 2.927 1.00 97.06 68 GLY A CA 1
ATOM 529 C C . GLY A 1 68 ? -12.951 4.348 2.088 1.00 97.06 68 GLY A C 1
ATOM 530 O O . GLY A 1 68 ? -13.010 4.469 0.860 1.00 97.06 68 GLY A O 1
ATOM 531 N N . THR A 1 69 ? -11.808 4.220 2.752 1.00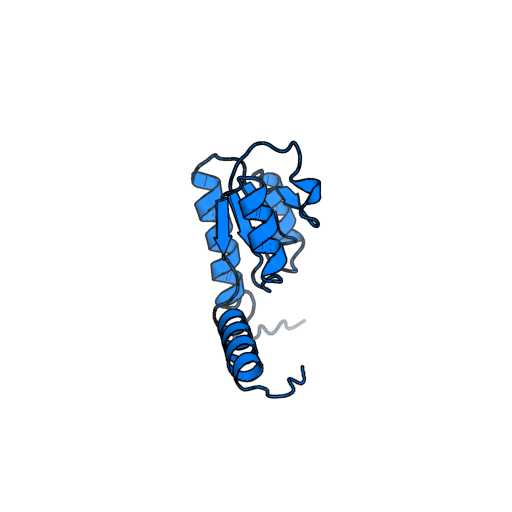 98.44 69 THR A N 1
ATOM 532 C CA . THR A 1 69 ? -10.494 4.325 2.116 1.00 98.44 69 THR A CA 1
ATOM 533 C C . THR A 1 69 ? -9.827 2.962 1.983 1.00 98.44 69 THR A C 1
ATOM 535 O O . THR A 1 69 ? -9.780 2.177 2.927 1.00 98.44 69 THR A O 1
ATOM 538 N N . VAL A 1 70 ? -9.260 2.691 0.809 1.00 98.69 70 VAL A N 1
ATOM 539 C CA . VAL A 1 70 ? -8.395 1.540 0.546 1.00 98.69 70 VAL A CA 1
ATOM 540 C C . VAL A 1 70 ? -6.949 2.016 0.437 1.00 98.69 70 VAL A C 1
ATOM 542 O O . VAL A 1 70 ? -6.605 2.847 -0.407 1.00 98.69 70 VAL A O 1
ATOM 545 N N . ILE A 1 71 ? -6.083 1.477 1.289 1.00 98.62 71 ILE A N 1
ATOM 546 C CA . ILE A 1 71 ? -4.649 1.739 1.269 1.00 98.62 71 ILE A CA 1
ATOM 547 C C . ILE A 1 71 ? -3.956 0.693 0.393 1.00 98.62 71 ILE A C 1
ATOM 549 O O . ILE A 1 71 ? -4.040 -0.513 0.644 1.00 98.62 71 ILE A O 1
ATOM 553 N N . ILE A 1 72 ? -3.224 1.156 -0.619 1.00 98.62 72 ILE A N 1
ATOM 554 C CA . ILE A 1 72 ? -2.386 0.298 -1.460 1.00 98.62 72 ILE A CA 1
ATOM 555 C C . ILE A 1 72 ? -1.105 -0.061 -0.712 1.00 98.62 72 ILE A C 1
ATOM 557 O O . ILE A 1 72 ? -0.380 0.820 -0.255 1.00 98.62 72 ILE A O 1
ATOM 561 N N . ARG A 1 73 ? -0.813 -1.361 -0.611 1.00 98.31 73 ARG A N 1
ATOM 562 C CA . ARG A 1 73 ? 0.348 -1.924 0.097 1.00 98.31 73 ARG A CA 1
ATOM 563 C C . ARG A 1 73 ? 1.697 -1.380 -0.384 1.00 98.31 73 ARG A C 1
ATOM 565 O O . ARG A 1 73 ? 1.859 -0.999 -1.540 1.00 98.31 73 ARG A O 1
ATOM 572 N N . ALA A 1 74 ? 2.723 -1.466 0.470 1.00 98.50 74 ALA A N 1
ATOM 573 C CA . ALA A 1 74 ? 4.075 -0.961 0.180 1.00 98.50 74 ALA A CA 1
ATOM 574 C C . ALA A 1 74 ? 4.702 -1.524 -1.113 1.00 98.50 74 ALA A C 1
ATOM 576 O O . ALA A 1 74 ? 5.577 -0.896 -1.714 1.00 98.50 74 ALA A O 1
ATOM 577 N N . HIS A 1 75 ? 4.257 -2.709 -1.528 1.00 97.81 75 HIS A N 1
ATOM 578 C CA . HIS A 1 75 ? 4.717 -3.429 -2.714 1.00 97.81 75 HIS A CA 1
ATOM 579 C C . HIS A 1 75 ? 4.080 -2.943 -4.025 1.00 97.81 75 HIS A C 1
ATOM 581 O O . HIS A 1 75 ? 4.502 -3.388 -5.086 1.00 97.81 75 HIS A O 1
ATOM 587 N N . GLY A 1 76 ? 3.072 -2.071 -3.958 1.00 97.38 76 GLY A N 1
ATOM 588 C CA . GLY A 1 76 ? 2.278 -1.667 -5.111 1.00 97.38 76 GLY A CA 1
ATOM 589 C C . GLY A 1 76 ? 1.251 -2.708 -5.542 1.00 97.38 76 GLY A C 1
ATOM 590 O O . GLY A 1 76 ? 1.182 -3.818 -5.005 1.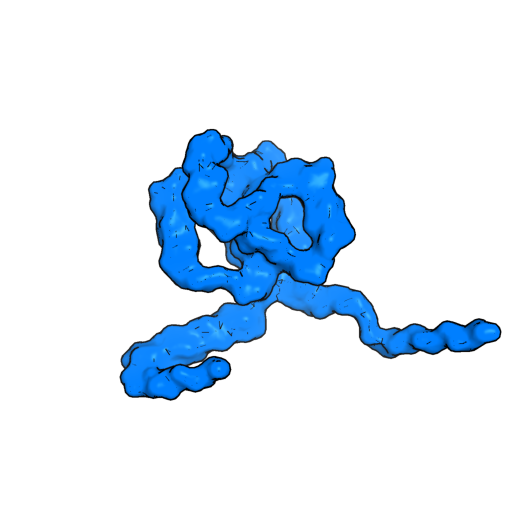00 97.38 76 GLY A O 1
ATOM 591 N N . VAL A 1 77 ? 0.438 -2.300 -6.512 1.00 97.19 77 VAL A N 1
ATOM 592 C CA . VAL A 1 77 ? -0.561 -3.114 -7.211 1.00 97.19 77 VAL A CA 1
ATOM 593 C C . VAL A 1 77 ? -0.563 -2.746 -8.694 1.00 97.19 77 VAL A C 1
ATOM 595 O O . VAL A 1 77 ? 0.019 -1.738 -9.104 1.00 97.19 77 VAL A O 1
ATOM 598 N N . GLU A 1 78 ? -1.230 -3.564 -9.498 1.00 95.50 78 GLU A N 1
ATOM 599 C CA . GLU A 1 78 ? -1.505 -3.262 -10.899 1.00 95.50 78 GLU A CA 1
ATOM 600 C C . GLU A 1 78 ? -2.396 -2.013 -11.037 1.00 95.50 78 GLU A C 1
ATOM 602 O O . GLU A 1 78 ? -3.309 -1.799 -10.238 1.00 95.50 78 GLU A O 1
ATOM 607 N N . ARG A 1 79 ? -2.193 -1.215 -12.095 1.00 92.44 79 ARG A N 1
ATOM 608 C CA . ARG A 1 79 ? -3.007 -0.018 -12.372 1.00 92.44 79 ARG A CA 1
ATOM 609 C C . ARG A 1 79 ? -4.509 -0.327 -12.447 1.00 92.44 79 ARG A C 1
ATOM 611 O O . ARG A 1 79 ? -5.304 0.404 -11.861 1.00 92.44 79 ARG A O 1
ATOM 618 N N . GLY A 1 80 ? -4.883 -1.439 -13.086 1.00 96.38 80 GLY A N 1
ATOM 619 C CA . GLY A 1 80 ? -6.281 -1.855 -13.219 1.00 96.38 80 GLY A CA 1
ATOM 620 C C . GLY A 1 80 ? -6.973 -2.148 -11.882 1.00 96.38 80 GLY A C 1
ATOM 621 O O . GLY A 1 80 ? -8.186 -1.996 -11.778 1.00 96.38 80 GLY A O 1
ATOM 622 N N . VAL A 1 81 ? -6.227 -2.513 -10.833 1.00 97.25 81 VAL A N 1
ATOM 623 C CA . VAL A 1 81 ? -6.788 -2.703 -9.483 1.00 97.25 81 VAL A CA 1
ATOM 624 C C . VAL A 1 81 ? -7.250 -1.366 -8.904 1.00 97.25 81 VAL A C 1
ATOM 626 O O . VAL A 1 81 ? -8.379 -1.268 -8.428 1.00 97.25 81 VAL A O 1
ATOM 629 N N . CYS A 1 82 ? -6.425 -0.318 -8.999 1.00 97.00 82 CYS A N 1
ATOM 630 C CA . CYS A 1 82 ? -6.788 1.019 -8.522 1.00 97.00 82 CYS A CA 1
ATOM 631 C C . CYS A 1 82 ? -8.019 1.574 -9.253 1.00 97.00 82 CYS A C 1
ATOM 633 O O . CYS A 1 82 ? -8.922 2.111 -8.616 1.00 97.00 82 CYS A O 1
ATOM 635 N N . GLU A 1 83 ? -8.081 1.402 -10.576 1.00 97.12 83 GLU A N 1
ATOM 636 C CA . GLU A 1 83 ? -9.221 1.840 -11.393 1.00 97.12 83 GLU A CA 1
ATOM 637 C C . GLU A 1 83 ? -10.525 1.154 -10.951 1.00 97.12 83 GLU A C 1
ATOM 639 O O . GLU A 1 83 ? -11.547 1.817 -10.767 1.00 97.12 83 GLU A O 1
ATOM 644 N N . LYS A 1 84 ? -10.488 -0.163 -10.703 1.00 97.75 84 LYS A N 1
ATOM 645 C CA . LYS A 1 84 ? -11.654 -0.920 -10.223 1.00 97.75 84 LYS A CA 1
ATOM 646 C C . LYS A 1 84 ? -12.096 -0.484 -8.822 1.00 97.75 84 LYS A C 1
ATOM 648 O O . LYS A 1 84 ? -13.290 -0.321 -8.593 1.00 97.75 84 LYS A O 1
ATOM 653 N N . ILE A 1 85 ? -11.157 -0.253 -7.900 1.00 98.06 85 ILE A N 1
ATOM 654 C CA . ILE A 1 85 ? -11.464 0.227 -6.540 1.00 98.06 85 ILE A CA 1
ATOM 655 C C . ILE A 1 85 ? -12.166 1.595 -6.592 1.00 98.06 85 ILE A C 1
ATOM 657 O O . ILE A 1 85 ? -13.195 1.783 -5.944 1.00 98.06 85 ILE A O 1
ATOM 661 N N . GLN A 1 86 ? -11.662 2.530 -7.405 1.00 97.00 86 GLN A N 1
ATOM 662 C CA . GLN A 1 86 ? -12.292 3.843 -7.591 1.00 97.00 86 GLN A CA 1
ATOM 663 C C . GLN A 1 86 ? -13.674 3.735 -8.241 1.00 97.00 86 GLN A C 1
ATOM 665 O O . GLN A 1 86 ? -14.597 4.442 -7.838 1.00 97.00 86 GLN A O 1
ATOM 670 N N . ALA A 1 87 ? -13.846 2.834 -9.213 1.00 97.00 87 ALA A N 1
ATOM 671 C CA . ALA A 1 87 ? -15.138 2.591 -9.855 1.00 97.00 87 ALA A CA 1
ATOM 672 C C . ALA A 1 87 ? -16.204 2.056 -8.879 1.00 97.00 87 ALA A C 1
ATOM 674 O O . ALA A 1 87 ? -17.392 2.304 -9.080 1.00 97.00 87 ALA A O 1
ATOM 675 N N . LEU A 1 88 ? -15.793 1.376 -7.802 1.00 97.00 88 LEU A N 1
ATOM 676 C CA . LEU A 1 88 ? -16.671 0.949 -6.704 1.00 97.00 88 LEU A CA 1
ATOM 677 C C . LEU A 1 88 ? -16.996 2.068 -5.692 1.00 97.00 88 LEU A C 1
ATOM 679 O O . LEU A 1 88 ? -17.757 1.834 -4.750 1.00 97.00 88 LEU A O 1
ATOM 683 N N . GLY A 1 89 ? -16.451 3.274 -5.880 1.00 96.81 89 GLY A N 1
ATOM 684 C CA . GLY A 1 89 ? -16.713 4.450 -5.045 1.00 96.81 89 GLY A CA 1
ATOM 685 C C . GLY A 1 89 ? -15.757 4.644 -3.865 1.00 96.81 89 GLY A C 1
ATOM 686 O O . GLY A 1 89 ? -15.941 5.593 -3.105 1.00 96.81 89 GLY A O 1
ATOM 687 N N . PHE A 1 90 ? -14.732 3.797 -3.724 1.00 98.25 90 PHE A N 1
ATOM 688 C CA . PHE A 1 90 ? -13.774 3.887 -2.623 1.00 98.25 90 PHE A CA 1
ATOM 689 C C . PHE A 1 90 ? -12.689 4.935 -2.887 1.00 98.25 90 PHE A C 1
ATOM 691 O O . PHE A 1 90 ? -12.181 5.084 -4.003 1.00 98.25 90 PHE A O 1
ATOM 698 N N . SER A 1 91 ? -12.271 5.614 -1.820 1.00 97.81 91 SER A N 1
ATOM 699 C CA . SER A 1 91 ? -11.085 6.471 -1.827 1.00 97.81 91 SER A CA 1
ATOM 700 C C . SER A 1 91 ? -9.818 5.619 -1.822 1.00 97.81 91 SER A C 1
ATOM 702 O O . SER A 1 91 ? -9.784 4.546 -1.223 1.00 97.81 91 SER A O 1
ATOM 704 N N . ILE A 1 92 ? -8.748 6.101 -2.459 1.00 98.31 92 ILE A N 1
ATOM 705 C CA . ILE A 1 92 ? -7.455 5.405 -2.480 1.00 98.31 92 ILE A CA 1
ATOM 706 C C . ILE A 1 92 ? -6.379 6.257 -1.821 1.00 98.31 92 ILE A C 1
ATOM 708 O O . ILE A 1 92 ? -6.216 7.434 -2.141 1.00 98.31 92 ILE A O 1
ATOM 712 N N . VAL A 1 93 ? -5.586 5.617 -0.964 1.00 98.31 93 VAL A N 1
ATOM 713 C CA . VAL A 1 93 ? -4.330 6.160 -0.441 1.00 98.31 93 VAL A CA 1
ATOM 714 C C . VAL A 1 93 ? -3.184 5.242 -0.851 1.00 98.31 93 VAL A C 1
ATOM 716 O O . VAL A 1 93 ? -3.151 4.064 -0.505 1.00 98.31 93 VAL A O 1
ATOM 719 N N . ASP A 1 94 ? -2.218 5.778 -1.595 1.00 98.06 94 ASP A N 1
ATOM 720 C CA . ASP A 1 94 ? -1.103 4.986 -2.111 1.00 98.06 94 ASP A CA 1
ATOM 721 C C . ASP A 1 94 ? 0.098 4.962 -1.146 1.00 98.06 94 ASP A C 1
ATOM 723 O O . ASP A 1 94 ? 0.905 5.905 -1.060 1.00 98.06 94 ASP A O 1
ATOM 727 N N . ALA A 1 95 ? 0.237 3.849 -0.420 1.00 98.38 95 ALA A N 1
ATOM 728 C CA . ALA A 1 95 ? 1.365 3.599 0.467 1.00 98.38 95 ALA A CA 1
ATOM 729 C C . ALA A 1 95 ? 2.528 2.852 -0.218 1.00 98.38 95 ALA A C 1
ATOM 731 O O . ALA A 1 95 ? 3.522 2.542 0.446 1.00 98.38 95 ALA A O 1
ATOM 732 N N . THR A 1 96 ? 2.481 2.649 -1.542 1.00 98.50 96 THR A N 1
ATOM 733 C CA . THR A 1 96 ? 3.570 2.042 -2.322 1.00 98.50 96 THR A CA 1
ATOM 734 C C . THR A 1 96 ? 4.897 2.746 -2.049 1.00 98.50 96 THR A C 1
ATOM 736 O O . THR A 1 96 ? 4.991 3.977 -2.010 1.00 98.50 96 THR A O 1
ATOM 739 N N . CYS A 1 97 ? 5.957 1.963 -1.848 1.00 98.56 97 CYS A N 1
ATOM 740 C CA . CYS A 1 97 ? 7.291 2.495 -1.615 1.00 98.56 97 CYS A CA 1
ATOM 741 C C . CYS A 1 97 ? 7.732 3.362 -2.813 1.00 98.56 97 CYS A C 1
ATOM 743 O O . CYS A 1 97 ? 7.656 2.901 -3.955 1.00 98.56 97 CYS A O 1
ATOM 745 N N . PRO A 1 98 ? 8.272 4.580 -2.602 1.00 98.19 98 PRO A N 1
ATOM 746 C CA . PRO A 1 98 ? 8.714 5.438 -3.705 1.00 98.19 98 PRO A CA 1
ATOM 747 C C . PRO A 1 98 ? 9.748 4.794 -4.638 1.00 98.19 98 PRO A C 1
ATOM 749 O O . PRO A 1 98 ? 9.804 5.125 -5.822 1.00 98.19 98 PRO A O 1
ATOM 752 N N . PHE A 1 99 ? 10.546 3.847 -4.135 1.00 98.00 99 PHE A N 1
ATOM 753 C CA . PHE A 1 99 ? 11.466 3.075 -4.970 1.00 98.00 99 PHE A CA 1
ATOM 754 C C . PHE A 1 99 ? 10.743 2.087 -5.892 1.00 98.00 99 PHE A C 1
ATOM 756 O O . PHE A 1 99 ? 11.173 1.925 -7.027 1.00 98.00 99 PHE A O 1
ATOM 763 N N . VAL A 1 100 ? 9.627 1.496 -5.456 1.00 98.12 100 VAL A N 1
ATOM 764 C CA . VAL A 1 100 ? 8.773 0.640 -6.296 1.00 98.12 100 VAL A CA 1
ATOM 765 C C . VAL A 1 100 ? 8.050 1.484 -7.347 1.00 98.12 100 VAL A C 1
ATOM 767 O O . VAL A 1 100 ? 8.131 1.181 -8.535 1.00 98.12 100 VAL A O 1
ATOM 770 N N . LEU A 1 101 ? 7.454 2.615 -6.947 1.00 97.12 101 LEU A N 1
ATOM 771 C CA . LEU A 1 101 ? 6.810 3.546 -7.887 1.00 97.12 101 LEU A CA 1
ATOM 772 C C . LEU A 1 101 ? 7.777 4.048 -8.963 1.00 97.12 101 LEU A C 1
ATOM 774 O O . LEU A 1 101 ? 7.385 4.235 -10.113 1.00 97.12 101 LEU A O 1
ATOM 778 N N . LYS A 1 102 ? 9.052 4.253 -8.612 1.00 97.94 102 LYS A N 1
ATOM 779 C CA . LYS A 1 102 ? 10.083 4.605 -9.591 1.00 97.94 102 LYS A CA 1
ATOM 780 C C . LYS A 1 102 ? 10.229 3.524 -10.664 1.00 97.94 102 LYS A C 1
ATOM 782 O O . LYS A 1 102 ? 10.326 3.878 -11.834 1.00 97.94 102 LYS A O 1
ATOM 787 N N . ILE A 1 103 ? 10.224 2.243 -10.291 1.00 97.50 103 ILE A N 1
ATOM 788 C CA . ILE A 1 103 ? 10.290 1.139 -11.258 1.00 97.50 103 ILE A CA 1
ATOM 789 C C . ILE A 1 103 ? 9.026 1.100 -12.119 1.00 97.50 103 ILE A C 1
ATOM 791 O O . ILE A 1 103 ? 9.153 1.036 -13.336 1.00 97.50 103 ILE A O 1
ATOM 795 N N . HIS A 1 104 ? 7.833 1.250 -11.532 1.00 96.38 104 HIS A N 1
ATOM 796 C CA . HIS A 1 104 ? 6.578 1.294 -12.297 1.00 96.38 104 HIS A CA 1
ATOM 797 C C . HIS A 1 104 ? 6.598 2.394 -13.370 1.00 96.38 104 HIS A C 1
ATOM 799 O O . HIS A 1 104 ? 6.282 2.133 -14.525 1.00 96.38 104 HIS A O 1
ATOM 805 N N . ARG A 1 105 ? 7.056 3.604 -13.018 1.00 96.75 105 ARG A N 1
ATOM 806 C CA . ARG A 1 105 ? 7.184 4.729 -13.963 1.00 96.75 105 ARG A CA 1
ATOM 807 C C . ARG A 1 105 ? 8.205 4.468 -15.070 1.00 96.75 105 ARG A C 1
ATOM 809 O O . ARG A 1 105 ? 8.010 4.917 -16.194 1.00 96.75 105 ARG A O 1
ATOM 816 N N . LEU A 1 106 ? 9.307 3.781 -14.761 1.00 97.50 106 LEU A N 1
ATOM 817 C CA . LEU A 1 106 ? 10.298 3.400 -15.772 1.00 97.50 106 LEU A CA 1
ATOM 818 C C . LEU A 1 106 ? 9.721 2.363 -16.738 1.00 97.50 106 LEU A C 1
ATOM 820 O O . LEU A 1 106 ? 9.875 2.523 -17.943 1.00 97.50 106 LEU A O 1
ATOM 824 N N . VAL A 1 107 ? 9.028 1.347 -16.220 1.00 96.88 107 VAL A N 1
ATOM 825 C CA . VAL A 1 107 ? 8.354 0.331 -17.039 1.00 96.88 107 VAL A CA 1
ATOM 826 C C . VAL A 1 107 ? 7.296 0.975 -17.932 1.00 96.88 107 VAL A C 1
ATOM 828 O O . VAL A 1 107 ? 7.291 0.716 -19.131 1.00 96.88 107 VAL A O 1
ATOM 831 N N . GLU A 1 108 ? 6.454 1.856 -17.387 1.00 95.62 108 GLU A N 1
ATOM 832 C CA . GLU A 1 108 ? 5.441 2.594 -18.153 1.00 95.62 108 GLU A CA 1
ATOM 833 C C . GLU A 1 108 ? 6.075 3.418 -19.277 1.00 95.62 108 GLU A C 1
ATOM 835 O O . GLU A 1 108 ? 5.662 3.313 -20.432 1.00 95.62 108 GLU A O 1
ATOM 840 N N . ARG A 1 109 ? 7.128 4.181 -18.959 1.00 97.62 109 ARG A N 1
ATOM 841 C CA . ARG A 1 109 ? 7.854 4.982 -19.945 1.00 97.62 109 ARG A CA 1
ATOM 842 C C . ARG A 1 109 ? 8.420 4.124 -21.074 1.00 97.62 109 ARG A C 1
ATOM 844 O O . ARG A 1 109 ? 8.138 4.406 -22.230 1.00 97.62 109 ARG A O 1
ATOM 851 N N . TYR A 1 110 ? 9.213 3.102 -20.753 1.00 97.94 110 TYR A N 1
ATOM 852 C CA . TYR A 1 110 ? 9.885 2.297 -21.777 1.00 97.94 110 TYR A CA 1
ATOM 853 C C . TYR A 1 110 ? 8.910 1.419 -22.569 1.00 97.94 110 TYR A C 1
ATOM 855 O O . TYR A 1 110 ? 9.143 1.177 -23.748 1.00 97.94 110 TYR A O 1
ATOM 863 N N . SER A 1 111 ? 7.786 1.013 -21.972 1.00 96.19 111 SER A N 1
ATOM 864 C CA . SER A 1 111 ? 6.701 0.360 -22.717 1.00 96.19 111 SER A CA 1
ATOM 865 C C . SER A 1 111 ? 6.091 1.304 -23.759 1.00 96.19 111 SER A C 1
ATOM 867 O O . SER A 1 111 ? 5.785 0.872 -24.863 1.00 96.19 111 SER A O 1
ATOM 869 N N . GLY A 1 112 ? 5.948 2.597 -23.438 1.00 96.62 112 GLY A N 1
ATOM 870 C CA . GLY A 1 112 ? 5.510 3.621 -24.395 1.00 96.62 112 GLY A CA 1
ATOM 871 C C . GLY A 1 112 ? 6.554 3.985 -25.459 1.00 96.62 112 GLY A C 1
ATOM 872 O O . GLY A 1 112 ? 6.205 4.601 -26.459 1.00 96.62 112 GLY A O 1
ATOM 873 N N . GLU A 1 113 ? 7.816 3.601 -25.256 1.00 97.62 113 GLU A N 1
ATOM 874 C CA . GLU A 1 113 ? 8.912 3.722 -26.229 1.00 97.62 113 GLU A CA 1
ATOM 875 C C . GLU A 1 113 ? 9.095 2.417 -27.048 1.00 97.62 113 GLU A C 1
ATOM 877 O O . GLU A 1 113 ? 10.163 2.192 -27.615 1.00 97.62 113 GLU A O 1
ATOM 882 N N . ASP A 1 114 ? 8.082 1.536 -27.080 1.00 96.44 114 ASP A N 1
ATOM 883 C CA . ASP A 1 114 ? 8.071 0.238 -27.782 1.00 96.44 114 ASP A CA 1
ATOM 884 C C . ASP A 1 114 ? 9.227 -0.714 -27.394 1.00 96.44 114 ASP A C 1
ATOM 886 O O . ASP A 1 114 ? 9.605 -1.623 -28.141 1.00 96.44 114 ASP A O 1
ATOM 890 N N . CYS A 1 115 ? 9.804 -0.540 -26.200 1.00 97.69 115 CYS A N 1
ATOM 891 C CA . CYS A 1 115 ? 10.837 -1.436 -25.688 1.00 97.69 115 CYS A CA 1
ATOM 892 C C . CYS A 1 115 ? 10.227 -2.732 -25.137 1.00 97.69 115 CYS A C 1
ATOM 894 O O . CYS A 1 115 ? 9.198 -2.727 -24.461 1.00 97.69 115 CYS A O 1
ATOM 896 N N . HIS A 1 116 ? 10.923 -3.854 -25.331 1.00 96.88 116 HIS A N 1
ATOM 897 C CA . HIS A 1 116 ? 10.592 -5.098 -24.640 1.00 96.88 116 HIS A CA 1
ATOM 898 C C . HIS A 1 116 ? 11.144 -5.075 -23.207 1.00 96.88 116 HIS A C 1
ATOM 900 O O . HIS A 1 116 ? 12.356 -4.977 -23.007 1.00 96.88 116 HIS A O 1
ATOM 906 N N . ILE A 1 117 ? 10.262 -5.161 -22.210 1.00 97.19 117 ILE A N 1
ATOM 907 C CA . ILE A 1 117 ? 10.629 -5.117 -20.789 1.00 97.19 117 ILE A CA 1
ATOM 908 C C . ILE A 1 117 ? 10.913 -6.530 -20.269 1.00 97.19 117 ILE A C 1
ATOM 910 O O . ILE A 1 117 ? 10.101 -7.433 -20.450 1.00 97.19 117 ILE A O 1
ATOM 914 N N . VAL A 1 118 ? 12.038 -6.696 -19.569 1.00 96.06 118 VAL A N 1
ATOM 915 C CA . VAL A 1 118 ? 12.405 -7.926 -18.850 1.00 96.06 118 VAL A CA 1
ATOM 916 C C . VAL A 1 118 ? 12.447 -7.613 -17.355 1.00 96.06 118 VAL A C 1
ATOM 918 O O . VAL A 1 118 ? 13.092 -6.641 -16.955 1.00 96.06 118 VAL A O 1
ATOM 921 N N . ILE A 1 119 ? 11.741 -8.415 -16.556 1.00 92.06 119 ILE A N 1
ATOM 922 C CA . ILE A 1 119 ? 11.636 -8.300 -15.092 1.00 92.06 119 ILE A CA 1
ATOM 923 C C . ILE A 1 119 ? 12.218 -9.558 -14.459 1.00 92.06 119 ILE A C 1
ATOM 925 O O . ILE A 1 119 ? 11.874 -10.658 -14.949 1.00 92.06 119 ILE A O 1
#

Foldseek 3Di:
DDDDDDPDDDDDPLLCLLLVVLVVQLVVVWQAEEQAQLDPDPVSSVVSVVSRYHYDPALVVCVPPPAEEYEYHQQGDDPVRVVSNVVSVHHYDYSHGVVNVVVVVVCVVVVVVVDDDDD

Solvent-accessible surface area (backbone atoms only — not comparable to full-atom values): 7116 Å² total; per-residue (Å²): 139,88,87,84,80,70,98,74,84,82,79,50,73,43,54,46,53,26,54,52,52,51,60,60,50,56,74,72,75,59,50,39,33,25,55,32,66,56,56,103,42,68,69,60,48,50,56,42,40,76,69,62,39,43,73,33,87,50,73,72,70,54,66,91,51,78,75,35,40,37,32,38,13,28,83,54,77,61,70,69,55,58,54,52,41,45,73,74,68,34,46,79,44,82,30,38,17,70,71,53,54,51,50,53,53,50,52,54,51,41,50,75,67,74,47,88,86,86,134

Mean predicted aligned error: 2.94 Å